Protein AF-A0A392QYT0-F1 (afdb_monomer)

Structure (mmCIF, N/CA/C/O backbone):
data_AF-A0A392QYT0-F1
#
_entry.id   AF-A0A392QYT0-F1
#
loop_
_atom_site.group_PDB
_atom_site.id
_atom_site.type_symbol
_atom_site.label_atom_id
_atom_site.label_alt_id
_atom_site.label_comp_id
_atom_site.label_asym_id
_atom_site.label_entity_id
_atom_site.label_seq_id
_atom_site.pdbx_PDB_ins_code
_atom_site.Cartn_x
_atom_site.Cartn_y
_atom_site.Cartn_z
_atom_site.occupancy
_atom_site.B_iso_or_equiv
_atom_site.auth_seq_id
_atom_site.auth_comp_id
_atom_site.auth_asym_id
_atom_site.auth_atom_id
_atom_site.pdbx_PDB_model_num
ATOM 1 N N . SER A 1 1 ? 23.021 7.606 -17.387 1.00 54.84 1 SER A N 1
ATOM 2 C CA . SER A 1 1 ? 22.845 6.440 -16.505 1.00 54.84 1 SER A CA 1
ATOM 3 C C . SER A 1 1 ? 21.771 5.563 -17.122 1.00 54.84 1 SER A C 1
ATOM 5 O O . SER A 1 1 ? 20.668 6.056 -17.313 1.00 54.84 1 SER A O 1
ATOM 7 N N . GLY A 1 2 ? 22.121 4.357 -17.577 1.00 70.69 2 GLY A N 1
ATOM 8 C CA . GLY A 1 2 ? 21.209 3.413 -18.234 1.00 70.69 2 GLY A CA 1
ATOM 9 C C . GLY A 1 2 ? 20.739 2.363 -17.238 1.00 70.69 2 GLY A C 1
ATOM 10 O O . GLY A 1 2 ? 21.220 1.235 -17.262 1.00 70.69 2 GLY A O 1
ATOM 11 N N . GLU A 1 3 ? 19.877 2.755 -16.304 1.00 62.34 3 GLU A N 1
ATOM 12 C CA . GLU A 1 3 ? 19.327 1.807 -15.337 1.00 62.34 3 GLU A CA 1
ATOM 13 C C . GLU A 1 3 ? 18.401 0.811 -16.055 1.00 62.34 3 GLU A C 1
ATOM 15 O O . GLU A 1 3 ? 17.613 1.221 -16.914 1.00 62.34 3 GLU A O 1
ATOM 20 N N . PRO A 1 4 ? 18.477 -0.497 -15.748 1.00 74.75 4 PRO A N 1
ATOM 21 C CA . PRO A 1 4 ? 17.620 -1.484 -16.390 1.00 74.75 4 PRO A CA 1
ATOM 22 C C . PRO A 1 4 ? 16.137 -1.157 -16.126 1.00 74.75 4 PRO A C 1
ATOM 24 O O . PRO A 1 4 ? 15.792 -0.864 -14.980 1.00 74.75 4 PRO A O 1
ATOM 27 N N . PRO A 1 5 ? 15.228 -1.277 -17.114 1.00 73.12 5 PRO A N 1
ATOM 28 C CA . PRO A 1 5 ? 13.795 -0.974 -16.957 1.00 73.12 5 PRO A CA 1
ATOM 29 C C . PRO A 1 5 ? 13.114 -1.663 -15.762 1.00 73.12 5 PRO A C 1
ATOM 31 O O . PRO A 1 5 ? 12.153 -1.147 -15.193 1.00 73.12 5 PRO A O 1
ATOM 34 N N . LEU A 1 6 ? 13.638 -2.817 -15.341 1.00 73.94 6 LEU A N 1
ATOM 35 C CA . LEU A 1 6 ? 13.163 -3.557 -14.172 1.00 73.94 6 LEU A CA 1
ATOM 36 C C . LEU A 1 6 ? 13.436 -2.829 -12.847 1.00 73.94 6 LEU A C 1
ATOM 38 O O . LEU A 1 6 ? 12.625 -2.921 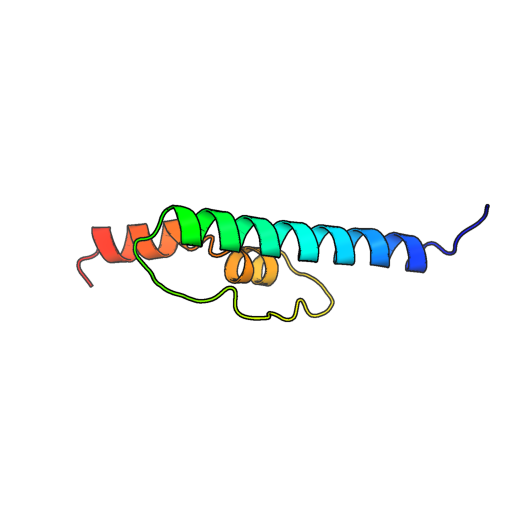-11.930 1.00 73.94 6 LEU A O 1
ATOM 42 N N . LEU A 1 7 ? 14.532 -2.072 -12.745 1.00 76.44 7 LEU A N 1
ATOM 43 C CA . LEU A 1 7 ? 14.844 -1.274 -11.558 1.00 76.44 7 LEU A CA 1
ATOM 44 C C . LEU A 1 7 ? 13.892 -0.074 -11.437 1.00 76.44 7 LEU A C 1
ATOM 46 O O . LEU A 1 7 ? 13.412 0.231 -10.346 1.00 76.44 7 LEU A O 1
ATOM 50 N N . LEU A 1 8 ? 13.525 0.539 -12.568 1.00 76.88 8 LEU A N 1
ATOM 51 C CA . LEU A 1 8 ? 12.504 1.590 -12.602 1.00 76.88 8 LEU A CA 1
ATOM 52 C C . LEU A 1 8 ? 11.133 1.066 -12.142 1.00 76.88 8 LEU A C 1
ATOM 54 O O . LEU A 1 8 ? 10.433 1.765 -11.413 1.00 76.88 8 LEU A O 1
ATOM 58 N N . ALA A 1 9 ? 10.765 -0.177 -12.470 1.00 83.81 9 ALA A N 1
ATOM 59 C CA . ALA A 1 9 ? 9.516 -0.780 -11.992 1.00 83.81 9 ALA A CA 1
ATOM 60 C C . ALA A 1 9 ? 9.471 -0.944 -10.456 1.00 83.81 9 ALA A C 1
ATOM 62 O O . ALA A 1 9 ? 8.412 -0.783 -9.844 1.00 83.81 9 ALA A O 1
ATOM 63 N N . VAL A 1 10 ? 10.618 -1.193 -9.808 1.00 88.12 10 VAL A N 1
ATOM 64 C CA . VAL A 1 10 ? 10.713 -1.252 -8.337 1.00 88.12 10 VAL A CA 1
ATOM 65 C C . VAL A 1 10 ? 10.383 0.103 -7.705 1.00 88.12 10 VAL A C 1
ATOM 67 O O . VAL A 1 10 ? 9.721 0.139 -6.669 1.00 88.12 10 VAL A O 1
ATOM 70 N N . SER A 1 11 ? 10.760 1.220 -8.336 1.00 90.06 11 SER A N 1
ATOM 71 C CA . SER A 1 11 ? 10.436 2.562 -7.826 1.00 90.06 11 SER A CA 1
ATOM 72 C C . SER A 1 11 ? 8.924 2.795 -7.721 1.00 90.06 11 SER A C 1
ATOM 74 O O . SER A 1 11 ? 8.447 3.280 -6.695 1.00 90.06 11 SER A O 1
ATOM 76 N N . VAL A 1 12 ? 8.157 2.346 -8.722 1.00 91.94 12 VAL A N 1
ATOM 77 C CA . VAL A 1 12 ? 6.688 2.428 -8.732 1.00 91.94 12 VAL A CA 1
ATOM 78 C C . VAL A 1 12 ? 6.097 1.589 -7.601 1.00 91.94 12 VAL A C 1
ATOM 80 O O . VAL A 1 12 ? 5.206 2.050 -6.885 1.00 91.94 12 VAL A O 1
ATOM 83 N N . HIS A 1 13 ? 6.615 0.377 -7.385 1.00 93.81 13 HIS A N 1
ATOM 84 C CA . HIS A 1 13 ? 6.179 -0.483 -6.285 1.00 93.81 13 HIS A CA 1
ATOM 85 C C . HIS A 1 13 ? 6.459 0.151 -4.912 1.00 93.81 13 HIS A C 1
ATOM 87 O O . HIS A 1 13 ? 5.574 0.197 -4.055 1.00 93.81 13 HIS A O 1
ATOM 93 N N . CYS A 1 14 ? 7.661 0.697 -4.712 1.00 93.44 14 CYS A N 1
ATOM 94 C CA . CYS A 1 14 ? 8.042 1.393 -3.484 1.00 93.44 14 CYS A CA 1
ATOM 95 C C . CYS A 1 14 ? 7.176 2.633 -3.233 1.00 93.44 14 CYS A C 1
ATOM 97 O O . CYS A 1 14 ? 6.690 2.817 -2.117 1.00 93.44 14 CYS A O 1
ATOM 99 N N . ALA A 1 15 ? 6.937 3.445 -4.267 1.00 95.12 15 ALA A N 1
ATOM 100 C CA . ALA A 1 15 ? 6.059 4.609 -4.192 1.00 95.12 15 ALA A CA 1
ATOM 101 C C . ALA A 1 15 ? 4.624 4.205 -3.822 1.00 95.12 15 ALA A C 1
ATOM 103 O O . ALA A 1 15 ? 4.025 4.801 -2.930 1.00 95.12 15 ALA A O 1
ATOM 104 N N . THR A 1 16 ? 4.106 3.134 -4.428 1.00 95.88 16 THR A N 1
ATOM 105 C CA . THR A 1 16 ? 2.779 2.586 -4.107 1.00 95.88 16 THR A CA 1
ATOM 106 C C . THR A 1 16 ? 2.704 2.140 -2.646 1.00 95.88 16 THR A C 1
ATOM 108 O O . THR A 1 16 ? 1.759 2.479 -1.938 1.00 95.88 16 THR A O 1
ATOM 111 N N . ARG A 1 17 ? 3.726 1.431 -2.150 1.00 95.38 17 ARG A N 1
ATOM 112 C CA . ARG A 1 17 ? 3.802 1.020 -0.742 1.00 95.38 17 ARG A CA 1
ATOM 113 C C . ARG A 1 17 ? 3.842 2.223 0.204 1.00 95.38 17 ARG A C 1
ATOM 115 O O . ARG A 1 17 ? 3.174 2.202 1.232 1.00 95.38 17 ARG A O 1
ATOM 122 N N . ALA A 1 18 ? 4.612 3.260 -0.116 1.00 95.25 18 ALA A N 1
ATOM 123 C CA . ALA A 1 18 ? 4.664 4.474 0.697 1.00 95.25 18 ALA A CA 1
ATOM 124 C C . ALA A 1 18 ? 3.303 5.191 0.732 1.00 95.25 18 ALA A C 1
ATOM 126 O O . ALA A 1 18 ? 2.837 5.555 1.808 1.00 95.25 18 ALA A O 1
ATOM 127 N N . ALA A 1 19 ? 2.631 5.307 -0.417 1.00 94.94 19 ALA A N 1
ATOM 128 C CA . ALA A 1 19 ? 1.307 5.918 -0.517 1.00 94.94 19 ALA A CA 1
ATOM 129 C C . ALA A 1 19 ? 0.253 5.177 0.323 1.00 94.94 19 ALA A C 1
ATOM 131 O O . ALA A 1 19 ? -0.483 5.811 1.074 1.00 94.94 19 ALA A O 1
ATOM 132 N N . ILE A 1 20 ? 0.229 3.839 0.268 1.00 94.38 20 ILE A N 1
ATOM 133 C CA . ILE A 1 20 ? -0.667 3.022 1.103 1.00 94.38 20 ILE A CA 1
ATOM 134 C C . ILE A 1 20 ? -0.411 3.281 2.594 1.00 94.38 20 ILE A C 1
ATOM 136 O O . ILE A 1 20 ? -1.356 3.424 3.365 1.00 94.38 20 ILE A O 1
ATOM 140 N N . LYS A 1 21 ? 0.860 3.361 3.015 1.00 92.50 21 LYS A N 1
ATOM 141 C CA . LYS A 1 21 ? 1.204 3.620 4.419 1.00 92.50 21 LYS A CA 1
ATOM 142 C C . LYS A 1 21 ? 0.621 4.949 4.905 1.00 92.50 21 LYS A C 1
ATOM 144 O O . LYS A 1 21 ? 0.016 4.994 5.971 1.00 92.50 21 LYS A O 1
ATOM 149 N N . GLU A 1 22 ? 0.783 6.016 4.130 1.00 92.50 22 GLU A N 1
ATOM 150 C CA . GLU A 1 22 ? 0.250 7.328 4.512 1.00 92.50 22 GLU A CA 1
ATOM 151 C C . GLU A 1 22 ? -1.284 7.369 4.465 1.00 92.50 22 GLU A C 1
ATOM 153 O O . GLU A 1 22 ? -1.893 7.949 5.361 1.00 92.50 22 GLU A O 1
ATOM 158 N N . ALA A 1 23 ? -1.924 6.684 3.508 1.00 91.12 23 ALA A N 1
ATOM 159 C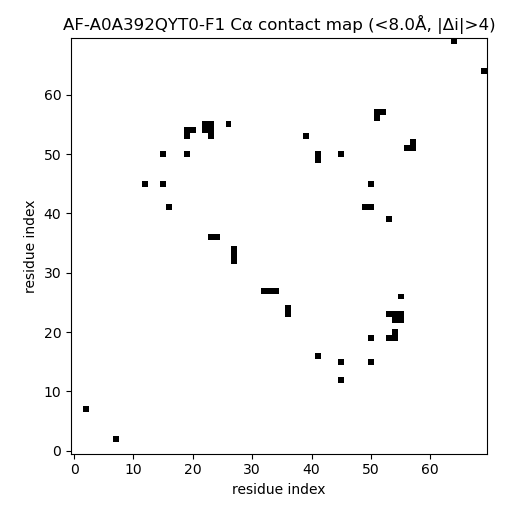 CA . ALA A 1 23 ? -3.383 6.553 3.472 1.00 91.12 23 ALA A CA 1
ATOM 160 C C . ALA A 1 23 ? -3.931 5.889 4.748 1.00 91.12 23 ALA A C 1
ATOM 162 O O . ALA A 1 23 ? -4.897 6.371 5.337 1.00 91.12 23 ALA A O 1
ATOM 163 N N . ARG A 1 24 ? -3.271 4.829 5.233 1.00 88.56 24 ARG A N 1
ATOM 164 C CA . ARG A 1 24 ? -3.646 4.163 6.490 1.00 88.56 24 ARG A CA 1
ATOM 165 C C . ARG A 1 24 ? -3.492 5.082 7.696 1.00 88.56 24 ARG A C 1
ATOM 167 O O . ARG A 1 24 ? -4.409 5.158 8.503 1.00 88.56 24 ARG A O 1
ATOM 174 N N . LYS A 1 25 ? -2.390 5.830 7.797 1.00 87.88 25 LYS A N 1
ATOM 175 C CA . LYS A 1 25 ? -2.211 6.831 8.865 1.00 87.88 25 LYS A CA 1
ATOM 176 C C . LYS A 1 25 ? -3.284 7.917 8.835 1.00 87.88 25 LYS A C 1
ATOM 178 O O . LYS A 1 25 ? -3.775 8.309 9.888 1.00 87.88 25 LYS A O 1
ATOM 183 N N . GLN A 1 26 ? -3.650 8.400 7.646 1.00 87.56 26 GLN A N 1
ATOM 184 C CA . GLN A 1 26 ? -4.728 9.378 7.495 1.00 87.56 26 GLN A CA 1
ATOM 185 C C . GLN A 1 26 ? -6.065 8.810 7.973 1.00 87.56 26 GLN A C 1
ATOM 187 O O . GLN A 1 26 ? -6.752 9.469 8.748 1.00 87.56 26 GLN A O 1
ATOM 192 N N . LEU A 1 27 ? -6.405 7.578 7.584 1.00 84.31 27 LEU A N 1
ATOM 193 C CA . LEU A 1 27 ? -7.619 6.913 8.060 1.00 84.31 27 LEU A CA 1
ATOM 194 C C . LEU A 1 27 ? -7.625 6.743 9.578 1.00 84.31 27 LEU A C 1
ATOM 196 O O . LEU A 1 27 ? -8.619 7.096 10.205 1.00 84.31 27 LEU A O 1
ATOM 200 N N . LEU A 1 28 ? -6.510 6.292 10.160 1.00 83.56 28 LEU A N 1
ATOM 201 C CA . LEU A 1 28 ? -6.352 6.180 11.610 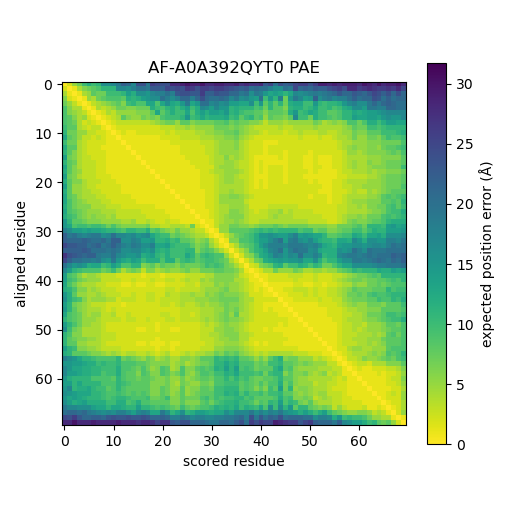1.00 83.56 28 LEU A CA 1
ATOM 202 C C . LEU A 1 28 ? -6.555 7.526 12.308 1.00 83.56 28 LEU A C 1
ATOM 204 O O . LEU A 1 28 ? -7.239 7.583 13.316 1.00 83.56 28 LEU A O 1
ATOM 208 N N . SER A 1 29 ? -6.040 8.624 11.744 1.00 84.69 29 SER A N 1
ATOM 209 C CA . SER A 1 29 ? -6.230 9.964 12.320 1.00 84.69 29 SER A CA 1
ATOM 210 C C . SER A 1 29 ? -7.675 10.477 12.275 1.00 84.69 29 SER A C 1
ATOM 212 O O . SER A 1 29 ? -8.008 11.417 12.992 1.00 84.69 29 SER A O 1
ATOM 214 N N . TRP A 1 30 ? -8.520 9.907 11.410 1.00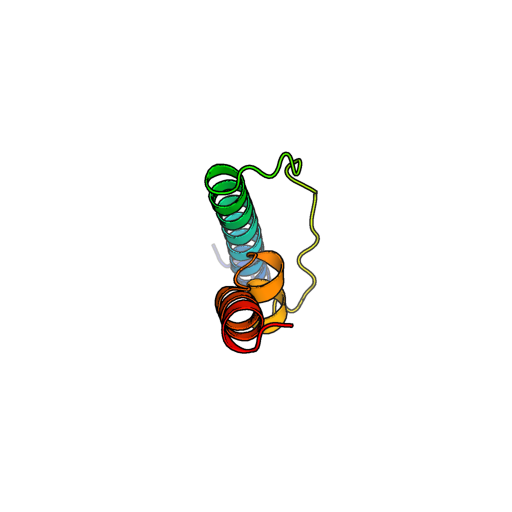 82.81 30 TRP A N 1
ATOM 215 C CA . TRP A 1 30 ? -9.938 10.263 11.285 1.00 82.81 30 TRP A CA 1
ATOM 216 C C . TRP A 1 30 ? -10.861 9.325 12.056 1.00 82.81 30 TRP A C 1
ATOM 218 O O . TRP A 1 30 ? -12.025 9.658 12.272 1.00 82.81 30 TRP A O 1
ATOM 228 N N . SER A 1 31 ? -10.377 8.140 12.411 1.00 73.75 31 SER A N 1
ATOM 229 C CA . SER A 1 31 ? 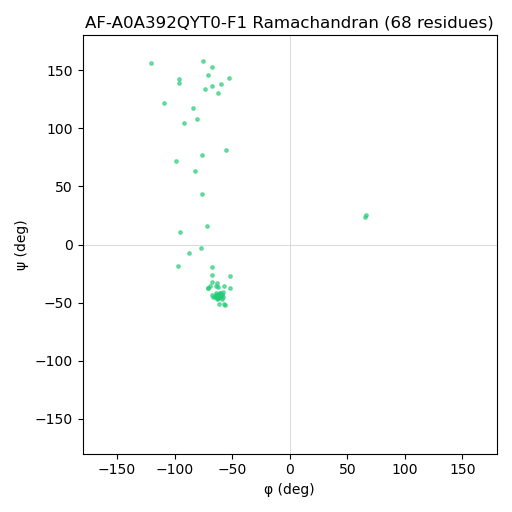-11.114 7.170 13.204 1.00 73.75 31 SER A CA 1
ATOM 230 C C . SER A 1 31 ? -10.742 7.295 14.675 1.00 73.75 31 SER A C 1
ATOM 232 O O . SER A 1 31 ? -9.567 7.386 14.998 1.00 73.75 31 SER A O 1
ATOM 234 N N . ASP A 1 32 ? -11.704 7.137 15.578 1.00 69.31 32 ASP A N 1
ATOM 235 C CA . ASP A 1 32 ? -11.425 6.942 17.012 1.00 69.31 32 ASP A CA 1
ATOM 236 C C . ASP A 1 32 ? -10.841 5.538 17.319 1.00 69.31 32 ASP A C 1
ATOM 238 O O . ASP A 1 32 ? -10.881 5.065 18.454 1.00 69.31 32 ASP A O 1
ATOM 242 N N . LEU A 1 33 ? -10.352 4.826 16.295 1.00 64.38 33 LEU A N 1
ATOM 243 C CA . LEU A 1 33 ? -9.769 3.494 16.415 1.00 64.38 33 LEU A CA 1
ATOM 244 C C . LEU A 1 33 ? -8.300 3.623 16.821 1.00 64.38 33 LEU A C 1
ATOM 246 O O . LEU A 1 33 ? -7.480 4.124 16.053 1.00 64.38 33 LEU A O 1
ATOM 250 N N . ASP A 1 34 ? -7.965 3.089 17.994 1.00 59.62 34 ASP A N 1
ATOM 251 C CA . ASP A 1 34 ? -6.592 2.935 18.496 1.00 59.62 34 ASP A CA 1
ATOM 252 C C . ASP A 1 34 ? -5.872 1.755 17.808 1.00 59.62 34 ASP A C 1
ATOM 254 O O . ASP A 1 34 ? -5.246 0.894 18.425 1.00 59.62 34 ASP A O 1
ATOM 258 N N . GLU A 1 35 ? -6.029 1.650 16.489 1.00 62.19 35 GLU A N 1
ATOM 259 C CA . GLU A 1 35 ? -5.343 0.652 15.680 1.00 62.19 35 GLU A CA 1
ATOM 260 C C . GLU A 1 35 ? -3.920 1.156 15.415 1.00 62.19 35 GLU A C 1
ATOM 262 O O . GLU A 1 35 ? -3.687 2.101 14.661 1.00 62.19 35 GLU A O 1
ATOM 267 N N . THR A 1 36 ? -2.935 0.535 16.065 1.00 60.16 36 THR A N 1
ATOM 268 C CA . THR A 1 36 ? -1.512 0.802 15.793 1.00 60.16 36 THR A CA 1
ATOM 269 C C . THR A 1 36 ? -1.198 0.649 14.296 1.00 60.16 36 THR A C 1
ATOM 271 O O . THR A 1 36 ? -1.756 -0.235 13.648 1.00 60.16 36 THR A O 1
ATOM 274 N N . ASP A 1 37 ? -0.303 1.489 13.742 1.00 65.06 37 ASP A N 1
ATOM 275 C CA . ASP A 1 37 ? 0.172 1.454 12.337 1.00 65.06 37 ASP A CA 1
ATOM 276 C C . ASP A 1 37 ? 0.748 0.063 11.997 1.00 65.06 37 ASP A C 1
ATOM 278 O O . ASP A 1 37 ? 1.953 -0.182 12.096 1.00 65.06 37 ASP A O 1
ATOM 282 N N . SER A 1 38 ? -0.130 -0.895 11.682 1.00 70.81 38 SER A N 1
ATOM 283 C CA . SER A 1 38 ? 0.253 -2.297 11.578 1.00 70.81 38 SER A CA 1
ATOM 284 C C . SER A 1 38 ? 1.044 -2.509 10.295 1.00 70.81 38 SER A C 1
ATOM 286 O O . SER A 1 38 ? 0.692 -2.021 9.214 1.00 70.81 38 SER A O 1
ATOM 288 N N . THR A 1 39 ? 2.159 -3.225 10.395 1.00 82.94 39 THR A N 1
ATOM 289 C CA . THR A 1 39 ? 3.007 -3.494 9.237 1.00 82.94 39 THR A CA 1
ATOM 290 C C . THR A 1 39 ? 2.227 -4.297 8.195 1.00 82.94 39 THR A C 1
ATOM 292 O O . THR A 1 39 ? 1.608 -5.311 8.499 1.00 82.94 39 THR A O 1
ATOM 295 N N . PHE A 1 40 ? 2.257 -3.847 6.938 1.00 90.19 40 PHE A N 1
ATOM 296 C CA . PHE A 1 40 ? 1.642 -4.563 5.819 1.00 90.19 40 PHE A CA 1
ATOM 297 C C . PHE A 1 40 ? 2.662 -4.920 4.744 1.00 90.19 40 PHE A C 1
ATOM 299 O O . PHE A 1 40 ? 3.704 -4.271 4.579 1.00 90.19 40 PHE A O 1
ATOM 306 N N . GLN A 1 41 ? 2.325 -5.956 3.983 1.00 93.50 41 GLN A N 1
ATOM 307 C CA . GLN A 1 41 ? 3.090 -6.409 2.833 1.00 93.50 41 GLN A CA 1
ATOM 308 C C . GLN A 1 41 ? 2.324 -6.081 1.554 1.00 93.50 41 GLN A C 1
ATOM 310 O O . GLN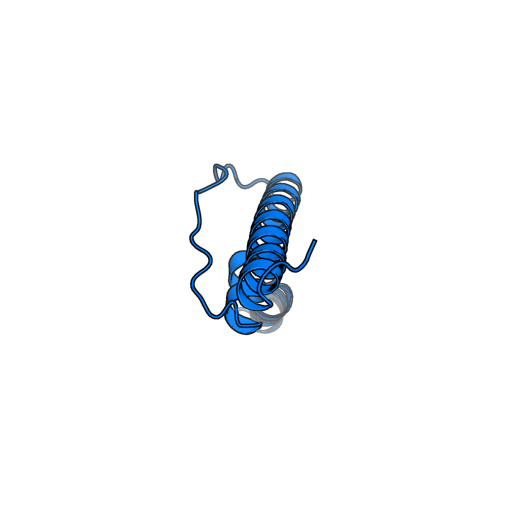 A 1 41 ? 1.205 -6.548 1.358 1.00 93.50 41 GLN A O 1
ATOM 315 N N . LEU A 1 42 ? 2.947 -5.315 0.660 1.00 94.69 42 LEU A N 1
ATOM 316 C CA . LEU A 1 42 ? 2.463 -5.149 -0.705 1.00 94.69 42 LEU A CA 1
ATOM 317 C C . LEU A 1 42 ? 3.144 -6.213 -1.570 1.00 94.69 42 LEU A C 1
ATOM 319 O O . LEU A 1 42 ? 4.331 -6.104 -1.859 1.00 94.69 42 LEU A O 1
ATOM 323 N N . ARG A 1 43 ? 2.422 -7.274 -1.940 1.00 93.62 43 ARG A N 1
ATOM 324 C CA . ARG A 1 43 ? 2.963 -8.324 -2.819 1.00 93.62 43 ARG A CA 1
ATOM 325 C C . ARG A 1 43 ? 3.031 -7.838 -4.270 1.00 93.62 43 ARG A C 1
ATOM 327 O O . ARG A 1 43 ? 2.319 -6.911 -4.656 1.00 93.62 43 ARG A O 1
ATOM 334 N N . VAL A 1 44 ? 3.891 -8.465 -5.072 1.00 91.38 44 VAL A N 1
ATOM 335 C CA . VAL A 1 44 ? 3.957 -8.242 -6.522 1.00 91.38 44 VAL A CA 1
ATOM 336 C C . VAL A 1 44 ? 3.142 -9.304 -7.275 1.00 91.38 44 VAL A C 1
ATOM 338 O O . VAL A 1 44 ? 3.215 -10.479 -6.912 1.00 91.38 44 VAL A O 1
ATOM 341 N N . PRO A 1 45 ? 2.394 -8.917 -8.325 1.00 91.25 45 PRO A N 1
ATOM 342 C CA . PRO A 1 45 ? 2.147 -7.539 -8.753 1.00 91.25 45 PRO A CA 1
ATOM 343 C C . PRO A 1 45 ? 1.216 -6.788 -7.780 1.00 91.25 45 PRO A C 1
ATOM 345 O O . PRO A 1 45 ? 0.282 -7.363 -7.223 1.00 91.25 45 PRO A O 1
ATOM 348 N N . ALA A 1 46 ? 1.446 -5.483 -7.617 1.00 94.12 46 ALA A N 1
ATOM 349 C CA . ALA A 1 46 ? 0.581 -4.602 -6.831 1.00 94.12 46 ALA A CA 1
ATOM 350 C C . ALA A 1 46 ? -0.695 -4.273 -7.626 1.00 94.12 46 ALA A C 1
ATOM 352 O O . ALA A 1 46 ? -0.806 -3.216 -8.243 1.00 94.12 46 ALA A O 1
ATOM 353 N N . THR A 1 47 ? -1.637 -5.217 -7.689 1.00 94.75 47 THR A N 1
ATOM 354 C CA . T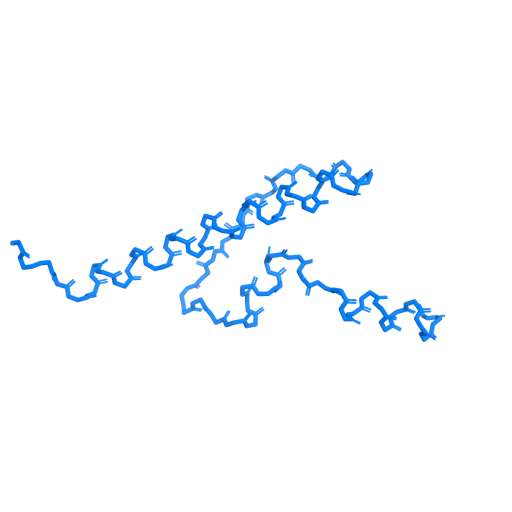HR A 1 47 ? -2.898 -5.019 -8.421 1.00 94.75 47 THR A CA 1
ATOM 355 C C . THR A 1 47 ? -3.776 -3.968 -7.742 1.00 94.75 47 THR A C 1
ATOM 357 O O . THR A 1 47 ? -3.734 -3.796 -6.523 1.00 94.75 47 THR A O 1
ATOM 360 N N . MET A 1 48 ? -4.623 -3.287 -8.520 1.00 92.31 48 MET A N 1
ATOM 361 C CA . MET A 1 48 ? -5.508 -2.236 -7.999 1.00 92.31 48 MET A CA 1
ATOM 362 C C . MET A 1 48 ? -6.430 -2.735 -6.874 1.00 92.31 48 MET A C 1
ATOM 364 O O . MET A 1 48 ? -6.672 -2.007 -5.916 1.00 92.31 48 MET A O 1
ATOM 368 N N . HIS A 1 49 ? -6.899 -3.984 -6.956 1.00 90.06 49 HIS A N 1
ATOM 369 C CA . HIS A 1 49 ? -7.689 -4.606 -5.891 1.00 90.06 49 HIS A CA 1
ATOM 370 C C . HIS A 1 49 ? -6.927 -4.614 -4.555 1.00 90.06 49 HIS A C 1
ATOM 372 O O . HIS A 1 49 ? -7.431 -4.112 -3.555 1.00 90.06 49 HIS A O 1
ATOM 378 N N . VAL A 1 50 ? -5.683 -5.106 -4.563 1.00 93.19 50 VAL A N 1
ATOM 379 C CA . VAL A 1 50 ? -4.816 -5.179 -3.374 1.00 93.19 50 VAL A CA 1
ATOM 380 C C . VAL A 1 50 ? -4.473 -3.785 -2.845 1.00 93.19 50 VAL A C 1
ATOM 382 O O . VAL A 1 50 ? -4.497 -3.561 -1.638 1.00 93.19 50 VAL A O 1
ATOM 385 N N . VAL A 1 51 ? -4.181 -2.826 -3.730 1.00 94.12 51 VAL A N 1
ATOM 386 C CA . VAL A 1 51 ? -3.881 -1.441 -3.327 1.00 94.12 51 VAL A CA 1
ATOM 387 C C . VAL A 1 51 ? -5.085 -0.801 -2.634 1.00 94.12 51 VAL A C 1
ATOM 389 O O . VAL A 1 51 ? -4.908 -0.161 -1.600 1.00 94.12 51 VAL A O 1
ATOM 392 N N . LYS A 1 52 ? -6.303 -0.995 -3.157 1.00 91.81 52 LYS A N 1
ATOM 393 C CA . LYS A 1 52 ? -7.537 -0.441 -2.581 1.00 91.81 52 LYS A CA 1
ATOM 394 C C . LYS A 1 52 ? -7.809 -0.994 -1.183 1.00 91.81 52 LYS A C 1
ATOM 396 O O . LYS A 1 52 ? -8.085 -0.220 -0.270 1.00 91.81 52 LYS A O 1
ATOM 401 N N . GLU A 1 53 ? -7.696 -2.309 -1.032 1.00 89.75 53 GLU A N 1
ATOM 402 C CA . GLU A 1 53 ? -7.894 -3.007 0.239 1.00 89.75 53 GLU A CA 1
ATOM 403 C C . GLU A 1 53 ? -6.886 -2.532 1.292 1.00 89.75 53 GLU A C 1
ATOM 405 O O . GLU A 1 53 ? -7.270 -2.066 2.362 1.00 89.75 53 GLU A O 1
ATOM 410 N N . LEU A 1 54 ? -5.593 -2.526 0.951 1.00 91.81 54 LEU A N 1
ATOM 411 C CA . LEU A 1 54 ? -4.541 -2.093 1.872 1.00 91.81 54 LEU A CA 1
ATOM 412 C C . LEU A 1 54 ? -4.600 -0.595 2.198 1.00 91.81 54 LEU A C 1
ATOM 414 O O . LEU A 1 54 ? -4.144 -0.190 3.263 1.00 91.81 54 LEU A O 1
ATOM 418 N N . SER A 1 55 ? -5.148 0.234 1.307 1.00 91.12 55 SER A N 1
ATOM 419 C CA . SER A 1 55 ? -5.346 1.669 1.555 1.00 91.12 55 SER A CA 1
ATOM 420 C C . SER A 1 55 ? -6.544 1.965 2.460 1.00 91.12 55 SER A C 1
ATOM 422 O O . SER A 1 55 ? -6.791 3.133 2.734 1.00 91.12 55 SER A O 1
ATOM 424 N N . GLY A 1 56 ? -7.313 0.950 2.880 1.00 84.75 56 GLY A N 1
ATOM 425 C CA . GLY A 1 56 ? -8.527 1.131 3.680 1.00 84.75 56 GLY A CA 1
ATOM 426 C C . GLY A 1 56 ? -9.651 1.856 2.930 1.00 84.75 56 GLY A C 1
ATOM 427 O O . GLY A 1 56 ? -10.506 2.493 3.537 1.00 84.75 56 GLY A O 1
ATOM 428 N N . LEU A 1 57 ? -9.658 1.785 1.594 1.00 80.94 57 LEU A N 1
ATOM 429 C CA . LEU A 1 57 ? -10.701 2.362 0.740 1.00 80.94 57 LEU A CA 1
ATOM 430 C C . LEU A 1 57 ? -11.911 1.417 0.658 1.00 80.94 57 LEU A C 1
ATOM 432 O O . LEU A 1 57 ? -12.278 0.918 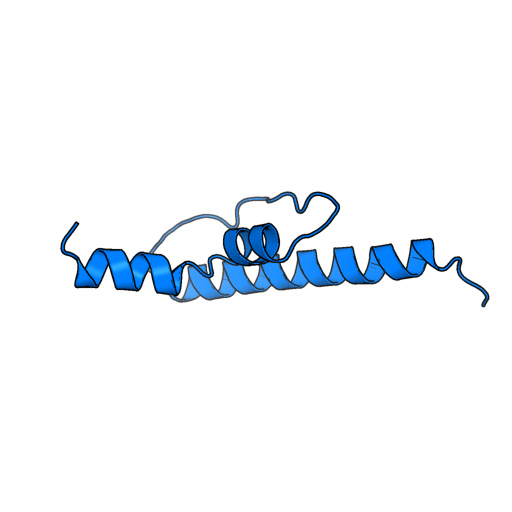-0.409 1.00 80.94 57 LEU A O 1
ATOM 436 N N . ASP A 1 58 ? -12.558 1.192 1.796 1.00 78.94 58 ASP A N 1
ATOM 437 C CA . ASP A 1 58 ? -13.749 0.351 1.954 1.00 78.94 58 ASP A CA 1
ATOM 438 C C . ASP A 1 58 ? -15.057 1.160 1.890 1.00 78.94 58 ASP A C 1
ATOM 440 O O . ASP A 1 58 ? -16.132 0.641 2.171 1.00 78.94 58 ASP A O 1
ATOM 444 N N . ILE A 1 59 ? -14.997 2.436 1.486 1.00 76.06 59 ILE A N 1
ATOM 445 C CA . ILE A 1 59 ? -16.131 3.373 1.545 1.00 76.06 59 ILE A CA 1
ATOM 446 C C . ILE A 1 59 ? -17.407 2.838 0.889 1.00 76.06 59 ILE A C 1
ATOM 448 O O . ILE A 1 59 ? -18.497 3.056 1.409 1.00 76.06 59 ILE A O 1
ATOM 452 N N . VAL A 1 60 ? -17.271 2.106 -0.220 1.00 78.62 60 VAL A N 1
ATOM 453 C CA . VAL A 1 60 ? -18.401 1.464 -0.902 1.00 78.62 60 VAL A CA 1
ATOM 454 C C . VAL A 1 60 ? -18.977 0.345 -0.040 1.00 78.62 60 VAL A C 1
ATOM 456 O O . VAL A 1 60 ? -20.189 0.262 0.103 1.00 78.62 60 VAL A O 1
ATOM 459 N N . GLU A 1 61 ? -18.132 -0.482 0.570 1.00 82.38 61 GLU A N 1
ATOM 460 C CA . GLU A 1 61 ? -18.570 -1.558 1.458 1.00 82.38 61 GLU A CA 1
ATOM 461 C C . GLU A 1 61 ? -19.220 -1.004 2.732 1.00 82.38 61 GLU A C 1
ATOM 463 O O . GLU A 1 61 ? -20.313 -1.437 3.086 1.00 82.38 61 GLU A O 1
ATOM 468 N N . ARG A 1 62 ? -18.623 0.010 3.376 1.00 80.06 62 ARG A N 1
ATOM 469 C CA . ARG A 1 62 ? -19.237 0.688 4.532 1.00 80.06 62 ARG A CA 1
ATOM 470 C C . ARG A 1 62 ? -20.567 1.333 4.172 1.00 80.06 62 ARG A C 1
ATOM 472 O O . ARG A 1 62 ? -21.527 1.204 4.924 1.00 80.06 62 ARG A O 1
ATOM 479 N N . TYR A 1 63 ? -20.637 2.013 3.024 1.00 81.25 63 TYR A N 1
ATOM 480 C CA . TYR A 1 63 ? -21.877 2.613 2.537 1.00 81.25 63 TYR A CA 1
ATOM 481 C C . TYR A 1 63 ? -22.951 1.551 2.308 1.00 81.25 63 TYR A C 1
ATOM 483 O O . TYR A 1 63 ? -24.099 1.746 2.696 1.00 81.25 63 TYR A O 1
ATOM 491 N N . LEU A 1 64 ? -22.583 0.422 1.700 1.00 87.75 64 LEU A N 1
ATOM 492 C CA . LEU A 1 64 ? -23.497 -0.688 1.469 1.00 87.75 64 LEU A CA 1
ATOM 493 C C . LEU A 1 64 ? -23.968 -1.309 2.789 1.00 87.75 64 LEU A C 1
ATOM 495 O O . LEU A 1 64 ? -25.170 -1.492 2.934 1.00 87.75 64 LEU A O 1
ATOM 499 N N . LYS A 1 65 ? -23.082 -1.553 3.765 1.00 87.19 65 LYS A N 1
ATOM 500 C CA . LYS A 1 65 ? -23.464 -2.024 5.113 1.00 87.19 65 LYS A CA 1
ATOM 501 C C . LYS A 1 65 ? -24.460 -1.069 5.773 1.00 87.19 65 LYS A C 1
ATOM 503 O O . LYS A 1 65 ? -25.566 -1.472 6.119 1.00 87.19 65 LYS A O 1
ATOM 508 N N . TRP A 1 66 ? -24.125 0.223 5.817 1.00 87.00 66 TRP A N 1
ATOM 509 C CA . TRP A 1 66 ? -24.998 1.259 6.373 1.00 87.00 66 TRP A CA 1
ATOM 510 C C . TRP A 1 66 ? -26.365 1.326 5.679 1.00 87.00 66 TRP A C 1
ATOM 512 O O . TRP A 1 66 ? -27.395 1.393 6.344 1.00 87.00 66 TRP A O 1
ATOM 522 N N . LYS A 1 67 ? -26.389 1.282 4.342 1.00 90.44 67 LYS A N 1
ATOM 523 C CA . LYS A 1 67 ? -27.626 1.367 3.555 1.00 90.44 67 LYS A CA 1
ATOM 524 C C . LYS A 1 67 ? -28.486 0.111 3.664 1.00 90.44 67 LYS A C 1
ATOM 526 O O . LYS A 1 67 ? -29.708 0.213 3.623 1.00 90.44 67 LYS A O 1
ATOM 531 N N . MET A 1 68 ? -27.860 -1.061 3.725 1.00 92.00 68 MET A N 1
ATOM 532 C CA . MET A 1 68 ? -28.559 -2.347 3.737 1.00 92.00 68 MET A CA 1
ATOM 533 C C . MET A 1 68 ? -28.953 -2.799 5.149 1.00 92.00 68 MET A C 1
ATOM 535 O O . MET A 1 68 ? -29.695 -3.768 5.264 1.00 92.00 68 MET A O 1
ATOM 539 N N . GLY A 1 69 ? -28.520 -2.094 6.203 1.00 70.12 69 GLY A N 1
ATOM 540 C CA . GLY A 1 69 ? -28.912 -2.380 7.587 1.00 70.12 69 GLY A CA 1
ATOM 541 C C . GLY A 1 69 ? -28.419 -3.733 8.112 1.00 70.12 69 GLY A C 1
ATOM 542 O O . GLY A 1 69 ? -29.038 -4.281 9.022 1.00 70.12 69 GLY A O 1
ATOM 543 N N . VAL A 1 70 ? -27.349 -4.268 7.514 1.00 57.91 70 VAL A N 1
ATOM 544 C CA . VAL A 1 70 ? -26.627 -5.470 7.967 1.00 57.91 70 VAL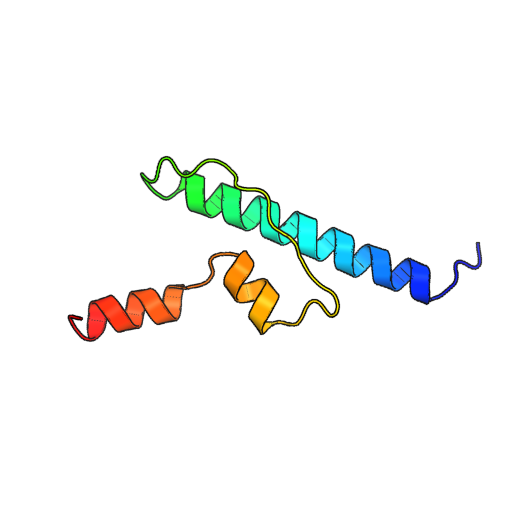 A CA 1
ATOM 545 C C . VAL A 1 70 ? -25.441 -5.103 8.839 1.00 57.91 70 VAL A C 1
ATOM 547 O O . VAL A 1 70 ? -24.736 -4.126 8.493 1.00 57.91 70 VAL A O 1
#

Mean predicted aligned error: 7.31 Å

Foldseek 3Di:
DCDPVVVVVVVVVVVLVVQLLVLVVVVVVVDPDPDPSDDDDQDPPNDPVNSCVSSVVCVVVVVCCVVVVD

Sequence (70 aa):
SGEPPLLLAVSVHCATRAAIKEARKQLLSWSDLDETDSTFQLRVPATMHVVKELSGLDIVERYLKWKMGV

Radius of gyration: 15.71 Å; Cα contacts (8 Å, |Δi|>4): 28; chains: 1; bounding box: 52×19×37 Å

pLDDT: mean 83.6, std 10.95, range [54.84, 95.88]

Organism: NCBI:txid97028

Solvent-accessible surface area (backbone atoms only — not comparable to full-atom values): 4377 Å² total; per-residue (Å²): 136,87,75,58,73,70,60,59,53,49,52,54,53,52,50,51,51,51,50,31,52,52,40,38,52,53,50,39,75,74,41,97,56,90,65,69,93,70,90,79,83,83,57,87,78,79,42,69,70,59,51,37,59,66,30,68,65,46,62,67,59,54,49,47,33,67,74,68,74,102

InterPro domains:
  IPR016208 Aldehyde oxidase/xanthine dehydrogenase-like [PTHR11908] (1-61)

Secondary structure (DSSP, 8-state):
----HHHHHHHHHHHHHHHHHHHHHHHHHHSS----------PSS--HHHHHHHTT--HHHHHHHHHHT-

Nearest PDB structures (foldseek):
  8snb-assembly1_8F  TM=3.862E-01  e=6.089E+00  Strongylocentrotus purpuratus